Protein AF-T1GFS4-F1 (afdb_monomer)

Secondary structure (DSSP, 8-state):
-----SS--------PPTT--TTTSPP-------SS-S-TT--------HHHHHHHHHTT-------

Foldseek 3Di:
DDDDDPDDDDDDDDDDDPPDDPVPDDDDDDDDDDPDDPCPPDADEDDDDPVVVVVCVVVVHDYDDDD

Solvent-accessible surface area (backbone atoms only — not comparable to full-atom values): 5131 Å² total; per-residue (Å²): 138,82,78,82,68,100,64,86,85,83,86,85,89,86,84,86,76,84,93,70,48,86,89,79,47,79,80,90,81,81,88,82,86,68,98,64,79,91,57,89,84,69,84,65,84,56,89,68,57,73,65,53,50,53,53,30,57,76,69,72,47,79,64,71,82,92,128

Radius of gyration: 19.33 Å; Cα contacts (8 Å, |Δi|>4): 15; chains: 1; bounding box: 46×26×51 Å

Organism: Megaselia scalaris (NCBI:txid36166)

InterPro domains:
  IPR023674 Ribosomal protein uL1-like [SSF56808] (3-64)
  IPR028364 Ribosomal protein uL1/ribosomal biogenesis protein [PF00687] (3-60)

pLDDT: mean 81.21, std 11.51, range [38.81, 92.12]

Sequence (67 aa):
TDKKRNFLETDELQIGLKKYDPQKDKRFSGTVKLNHIPRPKMKVCILGDKQHCDEAKQNNIEWMLNL

Structure (mmCIF, N/CA/C/O backbone):
data_AF-T1GFS4-F1
#
_entry.id   AF-T1GFS4-F1
#
loop_
_atom_site.group_PDB
_atom_site.id
_atom_site.type_symbol
_atom_site.label_atom_id
_atom_site.label_alt_id
_atom_site.label_comp_id
_atom_site.label_asym_id
_atom_site.label_entity_id
_atom_site.label_seq_id
_atom_site.pdbx_PDB_ins_code
_atom_site.Cartn_x
_atom_site.Cartn_y
_atom_site.Cartn_z
_atom_site.occupancy
_atom_site.B_iso_or_equiv
_atom_site.auth_seq_id
_atom_site.auth_comp_id
_atom_site.auth_asym_id
_atom_site.auth_atom_id
_atom_site.pdbx_PDB_model_num
ATOM 1 N N . THR A 1 1 ? 4.577 -5.500 33.539 1.00 48.34 1 THR A N 1
ATOM 2 C CA . THR A 1 1 ? 4.347 -4.145 34.086 1.00 48.34 1 THR A CA 1
ATOM 3 C C . THR A 1 1 ? 3.908 -3.278 32.932 1.00 48.34 1 THR A C 1
ATOM 5 O O . THR A 1 1 ? 4.654 -2.417 32.499 1.00 48.34 1 THR A O 1
ATOM 8 N N . ASP A 1 2 ? 2.729 -3.542 32.370 1.00 62.47 2 ASP A N 1
ATOM 9 C CA . ASP A 1 2 ? 2.330 -2.921 31.106 1.00 62.47 2 ASP A CA 1
ATOM 10 C C . ASP A 1 2 ? 1.297 -1.847 31.373 1.00 62.47 2 ASP A C 1
ATOM 12 O O . ASP A 1 2 ? 0.106 -2.089 31.570 1.00 62.47 2 ASP A O 1
ATOM 16 N N . LYS A 1 3 ? 1.807 -0.621 31.462 1.00 79.25 3 LYS A N 1
ATOM 17 C CA . LYS A 1 3 ? 0.991 0.575 31.591 1.00 79.25 3 LYS A CA 1
ATOM 18 C C . LYS A 1 3 ? 0.296 0.776 30.244 1.00 79.25 3 LYS A C 1
ATOM 20 O O . LYS A 1 3 ? 0.926 1.236 29.296 1.00 79.25 3 LYS A O 1
ATOM 25 N N . LYS A 1 4 ? -0.980 0.386 30.157 1.00 79.75 4 LYS A N 1
ATOM 26 C CA . LYS A 1 4 ? -1.798 0.538 28.947 1.00 79.75 4 LYS A CA 1
ATOM 27 C C . LYS A 1 4 ? -1.749 1.997 28.491 1.00 79.75 4 LYS A C 1
ATOM 29 O O . LYS A 1 4 ? -2.173 2.894 29.220 1.00 79.75 4 LYS A O 1
ATOM 34 N N . ARG A 1 5 ? -1.166 2.234 27.317 1.00 81.31 5 ARG A N 1
ATOM 35 C CA . ARG A 1 5 ? -1.051 3.568 26.727 1.00 81.31 5 ARG A CA 1
ATOM 36 C C . ARG A 1 5 ? -2.392 3.945 26.093 1.00 81.31 5 ARG A C 1
ATOM 38 O O . ARG A 1 5 ? -3.045 3.111 25.476 1.00 81.31 5 ARG A O 1
ATOM 45 N N . ASN A 1 6 ? -2.816 5.198 26.253 1.00 85.69 6 ASN A N 1
ATOM 46 C CA . ASN A 1 6 ? -4.120 5.686 25.775 1.00 85.69 6 ASN A CA 1
ATOM 47 C C . ASN A 1 6 ? -4.109 6.098 24.289 1.00 85.69 6 ASN A C 1
ATOM 49 O O . ASN A 1 6 ? -4.902 6.941 23.876 1.00 85.69 6 ASN A O 1
ATOM 53 N N . PHE A 1 7 ? -3.191 5.560 23.488 1.00 85.94 7 PHE A N 1
ATOM 54 C CA . PHE A 1 7 ? -3.037 5.915 22.081 1.00 85.94 7 PHE A CA 1
ATOM 55 C C . PHE A 1 7 ? -2.768 4.674 21.229 1.00 85.94 7 PHE A C 1
ATOM 57 O O . PHE A 1 7 ? -2.364 3.633 21.744 1.00 85.94 7 PHE A O 1
ATOM 64 N N . LEU A 1 8 ? -3.014 4.791 19.922 1.00 83.12 8 LEU A N 1
ATOM 65 C CA . LEU A 1 8 ? -2.676 3.751 18.955 1.00 83.12 8 LEU A CA 1
ATOM 66 C C . LEU A 1 8 ? -1.157 3.725 18.758 1.00 83.12 8 LEU A C 1
ATOM 68 O O . LEU A 1 8 ? -0.578 4.720 18.323 1.00 83.12 8 LEU A O 1
ATOM 72 N N . GLU A 1 9 ? -0.524 2.602 19.077 1.00 82.06 9 GLU A N 1
ATOM 73 C CA . GLU A 1 9 ? 0.919 2.443 18.914 1.00 82.06 9 GLU A CA 1
ATOM 74 C C . GLU A 1 9 ? 1.303 2.444 17.429 1.00 82.06 9 GLU A C 1
ATOM 76 O O . GLU A 1 9 ? 0.571 1.951 16.570 1.00 82.06 9 GLU A O 1
ATOM 81 N N . THR A 1 10 ? 2.436 3.076 17.125 1.00 84.44 10 THR A N 1
ATOM 82 C CA . THR A 1 10 ? 3.028 3.081 15.786 1.00 84.44 10 THR A CA 1
ATOM 83 C C . THR A 1 10 ? 4.336 2.318 15.863 1.00 84.44 10 THR A C 1
ATOM 85 O O . THR A 1 10 ? 5.263 2.769 16.531 1.00 84.44 10 THR A O 1
ATOM 88 N N . ASP A 1 11 ? 4.392 1.184 15.174 1.00 83.56 11 ASP A N 1
ATOM 89 C CA . ASP A 1 11 ? 5.608 0.395 15.019 1.00 83.56 11 ASP A CA 1
ATOM 90 C C . ASP A 1 11 ? 6.273 0.737 13.682 1.00 83.56 11 ASP A C 1
ATOM 92 O O . ASP A 1 11 ? 5.625 0.744 12.631 1.00 83.56 11 ASP A O 1
ATOM 96 N N . GLU A 1 12 ? 7.577 1.008 13.711 1.00 88.69 12 GLU A N 1
ATOM 97 C CA . GLU A 1 12 ? 8.378 1.285 12.518 1.00 88.69 12 GLU A CA 1
ATOM 98 C C . GLU A 1 12 ? 9.369 0.147 12.257 1.00 88.69 12 GLU A C 1
ATOM 100 O O . GLU A 1 12 ? 10.117 -0.265 13.143 1.00 88.69 12 GLU A O 1
ATOM 105 N N . LEU A 1 13 ? 9.402 -0.346 11.015 1.00 87.38 13 LEU A N 1
ATO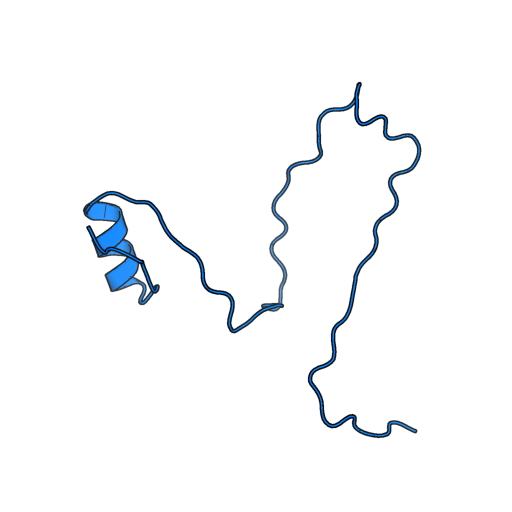M 106 C CA . LEU A 1 13 ? 10.370 -1.343 10.5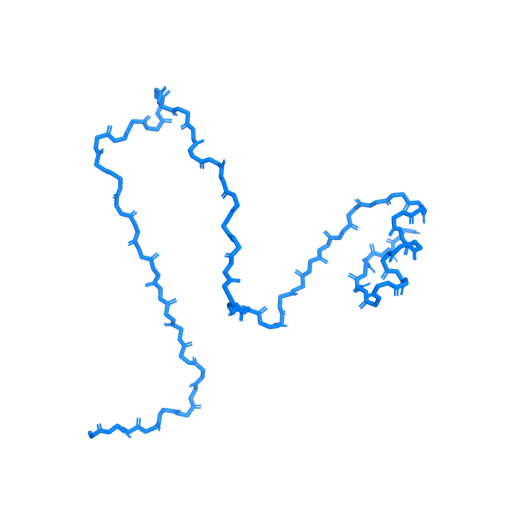64 1.00 87.38 13 LEU A CA 1
ATOM 107 C C . LEU A 1 13 ? 11.446 -0.668 9.712 1.00 87.38 13 LEU A C 1
ATOM 109 O O . LEU A 1 13 ? 11.154 -0.134 8.643 1.00 87.38 13 LEU A O 1
ATOM 113 N N . GLN A 1 14 ? 12.697 -0.745 10.158 1.00 91.31 14 GLN A N 1
ATOM 114 C CA . GLN A 1 14 ? 13.853 -0.268 9.401 1.00 91.31 14 GLN A CA 1
ATOM 115 C C . GLN A 1 14 ? 14.627 -1.447 8.807 1.00 91.31 14 GLN A C 1
ATOM 117 O O . GLN A 1 14 ? 14.919 -2.423 9.497 1.00 91.31 14 GLN A O 1
ATOM 122 N N . ILE A 1 15 ? 14.976 -1.348 7.522 1.00 88.94 15 ILE A N 1
ATOM 123 C CA . ILE A 1 15 ? 15.740 -2.369 6.796 1.00 88.94 15 ILE A CA 1
ATOM 124 C C . ILE A 1 15 ? 17.004 -1.721 6.232 1.00 88.94 15 ILE A C 1
ATOM 126 O O . ILE A 1 15 ? 16.930 -0.790 5.432 1.00 88.94 15 ILE A O 1
ATOM 130 N N . GLY A 1 16 ? 18.169 -2.228 6.636 1.00 90.38 16 GLY A N 1
ATOM 131 C CA . GLY A 1 16 ? 19.461 -1.824 6.085 1.00 90.38 16 GLY A CA 1
ATOM 132 C C . GLY A 1 16 ? 19.894 -2.743 4.945 1.00 90.38 16 GLY A C 1
ATOM 133 O O . GLY A 1 16 ? 19.966 -3.959 5.122 1.00 90.38 16 GLY A O 1
ATOM 134 N N . LEU A 1 17 ? 20.226 -2.17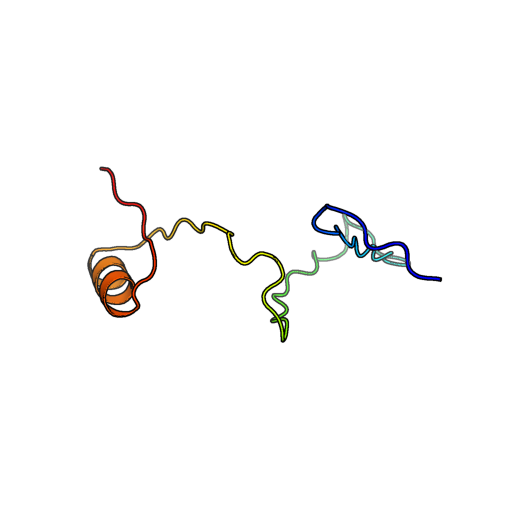4 3.786 1.00 91.50 17 LEU A N 1
ATOM 135 C CA . LEU A 1 17 ? 20.774 -2.926 2.656 1.00 91.50 17 LEU A CA 1
ATOM 136 C C . LEU A 1 17 ? 22.303 -2.850 2.675 1.00 91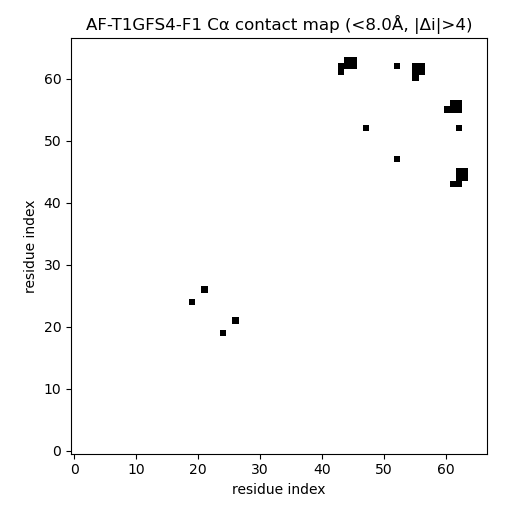.50 17 LEU A C 1
ATOM 138 O O . LEU A 1 17 ? 22.888 -1.774 2.556 1.00 91.50 17 LEU A O 1
ATOM 142 N N . LYS A 1 18 ? 22.973 -3.994 2.824 1.00 92.00 18 LYS A N 1
ATOM 143 C CA . LYS A 1 18 ? 24.439 -4.058 2.820 1.00 92.00 18 LYS A CA 1
ATOM 144 C C . LYS A 1 18 ? 24.944 -4.209 1.385 1.00 92.00 18 LYS A C 1
ATOM 146 O O . LYS A 1 18 ? 24.483 -5.097 0.678 1.00 92.00 18 LYS A O 1
ATOM 151 N N . LYS A 1 19 ? 25.933 -3.395 0.993 1.00 91.56 19 LYS A N 1
ATOM 152 C CA . LYS A 1 19 ? 26.562 -3.405 -0.349 1.00 91.56 19 LYS A CA 1
ATOM 153 C C . LYS A 1 19 ? 25.604 -3.103 -1.520 1.00 91.56 19 LYS A C 1
ATOM 155 O O . LYS A 1 19 ? 25.897 -3.510 -2.634 1.00 91.56 19 LYS A O 1
ATOM 160 N N . TYR A 1 20 ? 24.493 -2.413 -1.275 1.00 92.12 20 TYR A N 1
ATOM 161 C CA . TYR A 1 20 ? 23.593 -1.960 -2.339 1.00 92.12 20 TYR A CA 1
ATOM 162 C C . TYR A 1 20 ? 24.066 -0.612 -2.897 1.00 92.12 20 TYR A C 1
ATOM 164 O O . TYR A 1 20 ? 24.268 0.327 -2.124 1.00 92.12 20 TYR A O 1
ATOM 172 N N . ASP A 1 21 ? 24.237 -0.519 -4.214 1.00 90.69 21 ASP A N 1
ATOM 173 C CA . ASP A 1 21 ? 24.596 0.703 -4.935 1.00 90.69 21 ASP A CA 1
ATOM 174 C C . ASP A 1 21 ? 23.364 1.235 -5.698 1.00 90.69 21 ASP A C 1
ATOM 176 O O . ASP A 1 21 ? 23.002 0.689 -6.741 1.00 90.69 21 ASP A O 1
ATOM 180 N N . PRO A 1 22 ? 22.717 2.325 -5.240 1.00 89.19 22 PRO A N 1
ATOM 181 C CA . PRO A 1 22 ? 21.500 2.854 -5.862 1.00 89.19 22 PRO A CA 1
ATOM 182 C C . PRO A 1 22 ? 21.655 3.324 -7.315 1.00 89.19 22 PRO A C 1
ATOM 184 O O . PRO A 1 22 ? 20.639 3.557 -7.973 1.00 89.19 22 PRO A O 1
ATOM 187 N N . GLN A 1 23 ? 22.888 3.535 -7.795 1.00 88.88 23 GLN A N 1
ATOM 188 C CA . GLN A 1 23 ? 23.162 3.962 -9.169 1.00 88.88 23 GLN A CA 1
ATOM 189 C C . GLN A 1 23 ? 23.353 2.779 -10.120 1.00 88.88 23 GLN A C 1
ATOM 191 O O . GLN A 1 23 ? 23.057 2.905 -11.307 1.00 88.88 23 GLN A O 1
ATOM 196 N N . LYS A 1 24 ? 23.859 1.649 -9.612 1.00 90.94 24 LYS A N 1
ATOM 197 C CA . LYS A 1 24 ? 24.182 0.465 -10.422 1.00 90.94 24 LYS A CA 1
ATOM 198 C C . LYS A 1 24 ? 23.135 -0.634 -10.305 1.00 90.94 24 LYS A C 1
ATOM 200 O O . LYS A 1 24 ? 22.840 -1.301 -11.294 1.00 90.94 24 LYS A O 1
ATOM 205 N N . ASP A 1 25 ? 22.573 -0.818 -9.117 1.00 90.88 25 ASP A N 1
ATOM 206 C CA . ASP A 1 25 ? 21.636 -1.893 -8.841 1.00 90.88 25 ASP A CA 1
ATOM 207 C C . ASP A 1 25 ? 20.204 -1.478 -9.183 1.00 90.88 25 ASP A C 1
ATOM 209 O O . ASP A 1 25 ? 19.741 -0.369 -8.896 1.00 90.88 25 ASP A O 1
ATOM 213 N N . LYS A 1 26 ? 19.454 -2.407 -9.783 1.00 88.69 26 LYS A N 1
ATOM 214 C CA . LYS A 1 26 ? 18.027 -2.202 -10.027 1.00 88.69 26 LYS A CA 1
ATOM 215 C C . LYS A 1 26 ? 17.300 -2.099 -8.687 1.00 88.69 26 LYS A C 1
ATOM 217 O O . LYS A 1 26 ? 17.474 -2.941 -7.808 1.00 88.69 26 LYS A O 1
ATOM 222 N N . ARG A 1 27 ? 16.417 -1.104 -8.570 1.00 88.81 27 ARG A N 1
ATOM 223 C CA . ARG A 1 27 ? 15.569 -0.930 -7.385 1.00 88.81 27 ARG A CA 1
ATOM 224 C C . ARG A 1 27 ? 14.766 -2.195 -7.106 1.00 88.81 27 ARG A C 1
ATOM 226 O O . ARG A 1 27 ? 14.022 -2.660 -7.973 1.00 88.81 27 ARG A O 1
ATOM 233 N N . PHE A 1 28 ? 14.855 -2.694 -5.874 1.00 83.88 28 PHE A N 1
ATOM 234 C CA . PHE A 1 28 ? 13.939 -3.713 -5.378 1.00 83.88 28 PHE A CA 1
ATOM 235 C C . PHE A 1 28 ? 12.516 -3.159 -5.438 1.00 83.88 28 PHE A C 1
ATOM 237 O O . PHE A 1 28 ? 12.181 -2.195 -4.756 1.00 83.88 28 PHE A O 1
ATOM 244 N N . SER A 1 29 ? 11.693 -3.745 -6.299 1.00 84.00 29 SER A N 1
ATOM 245 C CA . SER A 1 29 ? 10.279 -3.406 -6.435 1.00 84.00 29 SER A CA 1
ATOM 246 C C . SER A 1 29 ? 9.503 -4.702 -6.287 1.00 84.00 29 SER A C 1
ATOM 248 O O . SER A 1 29 ? 9.539 -5.553 -7.171 1.00 84.00 29 SER A O 1
ATOM 250 N N . GLY A 1 30 ? 8.870 -4.881 -5.134 1.00 84.19 30 GLY A N 1
ATOM 251 C CA . GLY A 1 30 ? 8.082 -6.063 -4.817 1.00 84.19 30 GLY A CA 1
ATOM 252 C C . GLY A 1 30 ? 6.963 -5.699 -3.855 1.00 84.1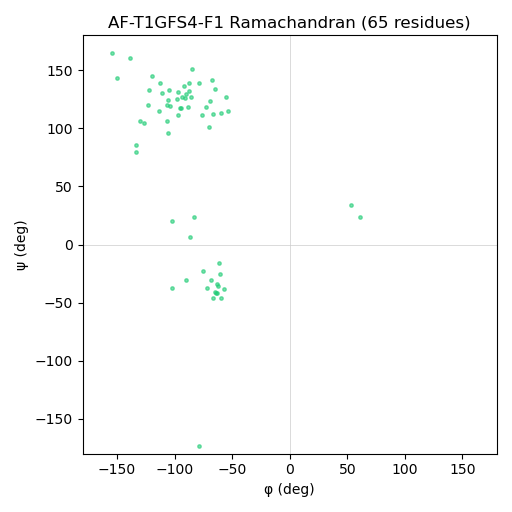9 30 GLY A C 1
ATOM 253 O O . GLY A 1 30 ? 7.139 -4.857 -2.975 1.00 84.19 30 GLY A O 1
ATOM 254 N N . THR A 1 31 ? 5.805 -6.323 -4.039 1.00 87.06 31 THR A N 1
ATOM 255 C CA . THR A 1 31 ? 4.655 -6.155 -3.150 1.00 87.06 31 THR A CA 1
ATOM 256 C C . THR A 1 31 ? 4.628 -7.314 -2.164 1.00 87.06 31 THR A C 1
ATOM 258 O O . THR A 1 31 ? 4.617 -8.473 -2.570 1.00 87.06 31 THR A O 1
ATOM 261 N N . VAL A 1 32 ? 4.601 -7.011 -0.866 1.00 86.62 32 VAL A N 1
ATOM 262 C CA . VAL A 1 32 ? 4.447 -8.014 0.196 1.00 86.62 32 VAL A CA 1
ATOM 263 C C . VAL A 1 32 ? 3.030 -7.918 0.746 1.00 86.62 32 VAL A C 1
ATOM 265 O O . VAL A 1 32 ? 2.600 -6.850 1.182 1.00 86.62 32 VAL A O 1
ATOM 268 N N . LYS A 1 33 ? 2.295 -9.033 0.733 1.00 87.31 33 LYS A N 1
ATOM 269 C CA . LYS A 1 33 ? 0.979 -9.123 1.369 1.00 87.31 33 LYS A CA 1
ATOM 270 C C . LYS A 1 33 ? 1.163 -9.531 2.827 1.00 87.31 33 LYS A C 1
ATOM 272 O O . LYS A 1 33 ? 1.696 -10.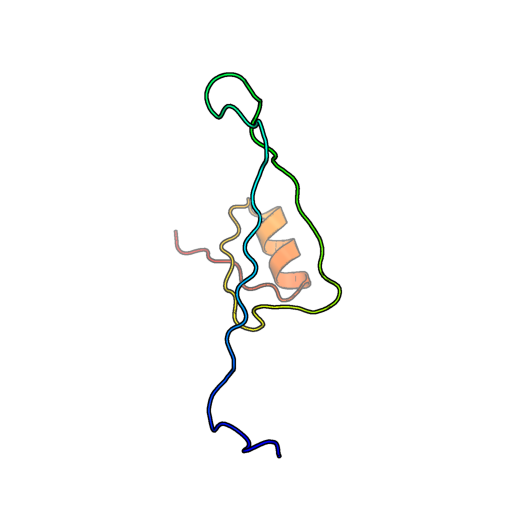600 3.106 1.00 87.31 33 LYS A O 1
ATOM 277 N N . LEU A 1 34 ? 0.737 -8.674 3.747 1.00 87.75 34 LEU A N 1
ATOM 278 C CA . LEU A 1 34 ? 0.762 -8.968 5.178 1.00 87.75 34 LEU A CA 1
ATOM 279 C C . LEU A 1 34 ? -0.489 -9.755 5.587 1.00 87.75 34 LEU A C 1
ATOM 281 O O . LEU A 1 34 ? -1.555 -9.581 4.997 1.00 87.75 34 LEU A O 1
ATOM 285 N N . ASN A 1 35 ? -0.364 -10.586 6.626 1.00 90.00 35 ASN A N 1
ATOM 286 C CA . ASN A 1 35 ? -1.488 -11.360 7.172 1.00 90.00 35 ASN A CA 1
ATOM 287 C C . ASN A 1 35 ? -2.542 -10.470 7.852 1.00 90.00 35 ASN A C 1
ATOM 289 O O . ASN A 1 35 ? -3.723 -10.803 7.847 1.00 90.00 35 ASN A O 1
ATOM 293 N N . HIS A 1 36 ? -2.119 -9.337 8.420 1.00 87.38 36 HIS A N 1
ATOM 294 C CA . HIS A 1 36 ? -2.991 -8.365 9.078 1.00 87.38 36 HIS A CA 1
ATOM 295 C C . HIS A 1 36 ? -2.899 -7.009 8.377 1.00 87.38 36 HIS A C 1
ATOM 297 O O . HIS A 1 36 ? -1.830 -6.627 7.902 1.00 87.38 36 HIS A O 1
ATOM 303 N N . ILE A 1 37 ? -4.018 -6.280 8.326 1.00 84.44 37 ILE A N 1
ATOM 304 C CA . ILE A 1 37 ? -4.110 -4.966 7.678 1.00 84.44 37 ILE A CA 1
ATOM 305 C C . ILE A 1 37 ? -3.446 -3.916 8.587 1.00 84.44 37 ILE A C 1
ATOM 307 O O . ILE A 1 37 ? -4.009 -3.593 9.634 1.00 84.44 37 ILE A O 1
ATOM 311 N N . PRO A 1 38 ? -2.292 -3.336 8.205 1.00 83.50 38 PRO A N 1
ATOM 312 C CA . PRO A 1 38 ? -1.552 -2.416 9.074 1.00 83.50 38 PRO A CA 1
ATOM 313 C C . PRO A 1 38 ? -2.203 -1.030 9.168 1.00 83.50 38 PRO A C 1
ATOM 315 O O . PRO A 1 38 ? -1.977 -0.290 10.120 1.00 83.50 38 PRO A O 1
ATOM 318 N N . ARG A 1 39 ? -3.010 -0.647 8.170 1.00 83.69 39 ARG A N 1
ATOM 319 C CA . ARG A 1 39 ? -3.713 0.641 8.123 1.00 83.69 39 ARG A CA 1
ATOM 320 C C . ARG A 1 39 ? -5.179 0.429 7.739 1.00 83.69 39 ARG A C 1
ATOM 322 O O . ARG A 1 39 ? -5.519 0.563 6.567 1.00 83.69 39 ARG A O 1
ATOM 329 N N . PRO A 1 40 ? -6.064 0.133 8.709 1.00 82.19 40 PRO A N 1
ATOM 330 C CA . PRO A 1 40 ? -7.479 -0.147 8.439 1.00 82.19 40 PRO A CA 1
ATOM 331 C C . PRO A 1 40 ? -8.236 1.009 7.772 1.00 82.19 40 PRO A C 1
ATOM 333 O O . PRO A 1 40 ? -9.230 0.787 7.097 1.00 82.19 40 PRO A O 1
ATOM 336 N N . LYS A 1 41 ? -7.769 2.251 7.963 1.00 81.06 41 LYS A N 1
ATOM 337 C CA . LYS A 1 41 ? -8.378 3.474 7.413 1.00 81.06 41 LYS A CA 1
ATOM 338 C C . LYS A 1 41 ? -7.629 4.026 6.191 1.00 81.06 41 LYS A C 1
ATOM 340 O O . LYS A 1 41 ? -7.710 5.220 5.911 1.00 81.06 41 LYS A O 1
ATOM 345 N N . MET A 1 42 ? -6.831 3.202 5.510 1.00 81.75 42 MET A N 1
ATOM 346 C CA . MET A 1 42 ? -6.106 3.631 4.313 1.00 81.75 42 MET A CA 1
ATOM 347 C C . MET A 1 42 ? -7.087 3.868 3.163 1.00 81.75 42 MET A C 1
ATOM 349 O O . MET A 1 42 ? -7.822 2.961 2.786 1.00 81.75 42 MET A O 1
ATOM 353 N N . LYS A 1 43 ? -7.082 5.079 2.599 1.00 78.44 43 LYS A N 1
ATOM 354 C CA . LYS A 1 43 ? -7.833 5.404 1.382 1.00 78.44 43 LYS A CA 1
ATOM 355 C C . LYS A 1 43 ? -6.953 5.178 0.159 1.00 78.44 43 LYS A C 1
ATOM 357 O O . LYS A 1 43 ? -5.788 5.570 0.167 1.00 78.44 43 LYS A O 1
ATOM 362 N N . VAL A 1 44 ? -7.511 4.567 -0.880 1.00 77.38 44 VAL A N 1
ATOM 363 C CA . VAL A 1 44 ? -6.822 4.300 -2.148 1.00 77.38 44 VAL A CA 1
ATOM 364 C C . VAL A 1 44 ? -7.615 4.961 -3.269 1.00 77.38 44 VAL A C 1
ATOM 366 O O . VAL A 1 44 ? -8.833 4.841 -3.310 1.00 77.38 44 VAL A O 1
ATOM 369 N N . CYS A 1 45 ? -6.931 5.678 -4.162 1.00 79.94 45 CYS A N 1
ATOM 370 C CA . CYS A 1 45 ? -7.539 6.184 -5.389 1.00 79.94 45 CYS A CA 1
ATOM 371 C C . CYS A 1 45 ? -7.343 5.146 -6.497 1.00 79.94 45 CYS A C 1
ATOM 373 O O . CYS A 1 45 ? -6.214 4.721 -6.746 1.00 79.94 45 CYS A O 1
ATOM 375 N N . ILE A 1 46 ? -8.435 4.736 -7.139 1.00 74.12 46 ILE A N 1
ATOM 376 C CA . ILE A 1 46 ? -8.419 3.805 -8.267 1.00 74.12 46 ILE A CA 1
ATOM 377 C C . ILE A 1 46 ? -8.704 4.616 -9.526 1.00 74.12 46 ILE A C 1
ATOM 379 O O . ILE A 1 46 ? -9.757 5.237 -9.635 1.00 74.12 46 ILE A O 1
ATOM 383 N N . LEU A 1 47 ? -7.761 4.605 -10.467 1.00 81.44 47 LEU A N 1
ATOM 384 C CA . LEU A 1 47 ? -7.961 5.147 -11.807 1.00 81.44 47 LEU A CA 1
ATOM 385 C C . LEU A 1 47 ? -8.392 3.995 -12.711 1.00 81.44 47 LEU A C 1
ATOM 387 O O . LEU A 1 47 ? -7.641 3.036 -12.882 1.00 81.44 47 LEU A O 1
ATOM 391 N N . GLY A 1 48 ? -9.595 4.076 -13.265 1.00 80.56 48 GLY A N 1
ATOM 392 C CA . GLY A 1 48 ? -10.148 3.031 -14.116 1.00 80.56 48 GLY A CA 1
ATOM 393 C C . GLY A 1 48 ? -11.180 3.583 -15.086 1.00 80.56 48 GLY A C 1
ATOM 394 O O . GLY A 1 48 ? -11.665 4.704 -14.934 1.00 80.56 48 GLY A O 1
ATOM 395 N N . ASP A 1 49 ? -11.497 2.788 -16.101 1.00 84.88 49 ASP A N 1
ATOM 396 C CA . ASP A 1 49 ? -12.606 3.064 -17.010 1.00 84.88 49 ASP A CA 1
ATOM 397 C C . ASP A 1 49 ? -13.962 2.680 -16.379 1.00 84.88 49 ASP A C 1
ATOM 399 O O . ASP A 1 49 ? -14.064 2.304 -15.206 1.00 84.88 49 ASP A O 1
ATOM 403 N N . LYS A 1 50 ? -15.031 2.761 -17.177 1.00 82.06 50 LYS A N 1
ATOM 404 C CA . LYS A 1 50 ? -16.392 2.448 -16.733 1.00 82.06 50 LYS A CA 1
ATOM 405 C C . LYS A 1 50 ? -16.536 1.025 -16.173 1.00 82.06 50 LYS A C 1
ATOM 407 O O . LYS A 1 50 ? -17.245 0.853 -15.186 1.00 82.06 50 LYS A O 1
ATOM 412 N N . GLN A 1 51 ? -15.863 0.031 -16.758 1.00 86.50 51 GLN A N 1
ATOM 413 C CA . GLN A 1 51 ? -15.960 -1.358 -16.303 1.00 86.50 51 GLN A CA 1
ATOM 414 C C . GLN A 1 51 ? -15.360 -1.512 -14.902 1.00 86.50 51 GLN A C 1
ATOM 416 O O . GLN A 1 51 ? -15.996 -2.074 -14.012 1.00 86.50 51 GLN A O 1
ATOM 421 N N . HIS A 1 52 ? -14.180 -0.934 -14.675 1.00 83.50 52 HIS A N 1
ATOM 422 C CA . HIS A 1 52 ? -13.516 -0.972 -13.371 1.00 83.50 52 HIS A CA 1
ATOM 423 C C . HIS A 1 52 ? -14.329 -0.254 -12.284 1.00 83.50 52 HIS A C 1
ATOM 425 O O . HIS A 1 52 ? -14.341 -0.685 -11.131 1.00 83.50 52 HIS A O 1
ATOM 431 N N . CYS A 1 53 ? -15.045 0.819 -12.641 1.00 81.69 53 CYS A N 1
ATOM 432 C CA . CYS A 1 53 ? -15.950 1.506 -11.718 1.00 81.69 53 CYS A CA 1
ATOM 433 C C . CYS A 1 53 ? -17.121 0.606 -11.294 1.00 81.69 53 CYS A C 1
ATOM 435 O O . CYS A 1 53 ? -17.512 0.606 -10.126 1.00 81.69 53 CYS A O 1
ATOM 437 N N . ASP A 1 54 ? -17.685 -0.167 -12.222 1.00 84.00 54 ASP A N 1
ATOM 438 C CA . ASP A 1 54 ? -18.797 -1.071 -11.929 1.00 84.00 54 ASP A CA 1
ATOM 439 C C . ASP A 1 54 ? -18.340 -2.284 -11.101 1.00 84.00 54 ASP A C 1
ATOM 441 O O . ASP A 1 54 ? -19.023 -2.663 -10.146 1.00 84.00 54 ASP A O 1
ATOM 445 N N . GLU A 1 55 ? -17.144 -2.819 -11.359 1.00 85.38 55 GLU A N 1
ATOM 446 C CA . GLU A 1 55 ? -16.512 -3.837 -10.508 1.00 85.38 55 GLU A CA 1
ATOM 447 C C . GLU A 1 55 ? -16.214 -3.301 -9.096 1.00 85.38 55 GLU A C 1
ATOM 449 O O . GLU A 1 55 ? -16.469 -3.985 -8.101 1.00 85.38 55 GLU A O 1
ATOM 454 N N . ALA A 1 56 ? -15.731 -2.061 -8.967 1.00 84.06 56 ALA A N 1
ATOM 455 C CA . ALA A 1 56 ? -15.477 -1.437 -7.668 1.00 84.06 56 ALA A CA 1
ATOM 456 C C . ALA A 1 56 ? -16.769 -1.252 -6.854 1.00 84.06 56 ALA A C 1
ATOM 458 O O . ALA A 1 56 ? -16.786 -1.558 -5.659 1.00 84.06 56 ALA A O 1
ATOM 459 N N . 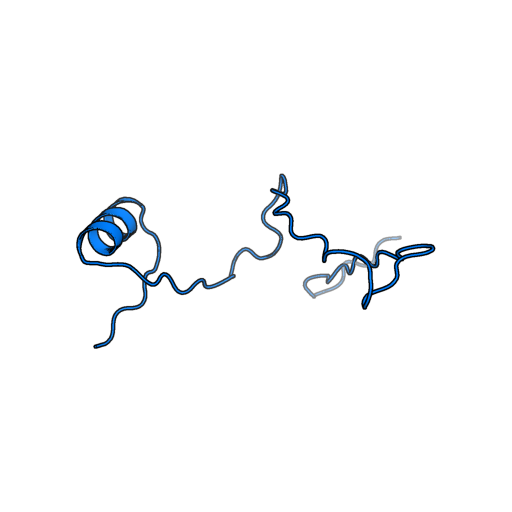LYS A 1 57 ? -17.871 -0.834 -7.500 1.00 81.12 57 LYS A N 1
ATOM 460 C CA . LYS A 1 57 ? -19.202 -0.775 -6.865 1.00 81.12 57 LYS A CA 1
ATOM 461 C C . LYS A 1 57 ? -19.653 -2.146 -6.367 1.00 81.12 57 LYS A C 1
ATOM 463 O O . LYS A 1 57 ? -20.114 -2.244 -5.235 1.00 81.12 57 LYS A O 1
ATOM 468 N N . GLN A 1 58 ? -19.511 -3.194 -7.181 1.00 85.50 58 GLN A N 1
ATOM 469 C CA . GLN A 1 58 ? -19.903 -4.557 -6.794 1.00 85.50 58 GLN A CA 1
ATOM 470 C C . GLN A 1 58 ? -19.108 -5.0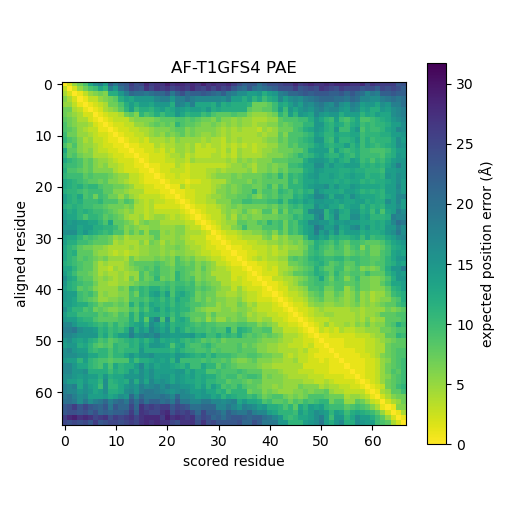68 -5.587 1.00 85.50 58 GLN A C 1
ATOM 472 O O . GLN A 1 58 ? -19.659 -5.746 -4.723 1.00 85.50 58 GLN A O 1
ATOM 477 N N . ASN A 1 59 ? -17.829 -4.702 -5.497 1.00 83.44 59 ASN A N 1
ATOM 478 C CA . ASN A 1 59 ? -16.947 -5.096 -4.401 1.00 83.44 59 ASN A CA 1
ATOM 479 C C . ASN A 1 59 ? -17.008 -4.156 -3.179 1.00 83.44 59 ASN A C 1
ATOM 481 O O . ASN A 1 59 ? -16.234 -4.341 -2.241 1.00 83.44 59 ASN A O 1
ATOM 485 N N . ASN A 1 60 ? -17.915 -3.168 -3.157 1.00 77.75 60 ASN A N 1
ATOM 486 C CA . ASN A 1 60 ? -18.022 -2.144 -2.105 1.00 77.75 60 ASN A CA 1
ATOM 487 C C . ASN A 1 60 ? -16.703 -1.393 -1.834 1.00 77.75 60 ASN A C 1
ATOM 489 O O . ASN A 1 60 ? -16.406 -1.014 -0.700 1.00 77.75 60 ASN A O 1
ATOM 493 N N . ILE A 1 61 ? -15.895 -1.187 -2.872 1.00 77.81 61 ILE A N 1
ATOM 494 C CA . ILE A 1 61 ? -14.638 -0.446 -2.782 1.00 77.81 61 ILE A CA 1
ATOM 495 C C . ILE A 1 61 ? -14.938 1.029 -3.069 1.00 77.81 61 ILE A C 1
ATOM 497 O O . ILE A 1 61 ? -15.583 1.341 -4.064 1.00 77.81 61 ILE A O 1
ATOM 501 N N . GLU A 1 62 ? -14.481 1.945 -2.211 1.00 69.56 62 GLU A N 1
ATOM 502 C CA . GLU A 1 62 ? -14.583 3.395 -2.444 1.00 69.56 62 GLU A CA 1
ATOM 503 C C . GLU A 1 62 ? -13.693 3.764 -3.651 1.00 69.56 62 GLU A C 1
ATOM 505 O O . GLU A 1 62 ? -12.471 3.644 -3.585 1.00 69.56 62 GLU A O 1
ATOM 510 N N . TRP A 1 63 ? -14.298 4.177 -4.769 1.00 67.62 63 TRP A N 1
ATOM 511 C CA . TRP A 1 63 ? -13.610 4.685 -5.963 1.00 67.62 63 TRP A CA 1
ATOM 512 C C . TRP A 1 63 ? -13.938 6.174 -6.119 1.00 67.62 63 TRP A C 1
ATOM 514 O O . TRP A 1 63 ? -15.060 6.605 -5.857 1.00 67.62 63 TRP A O 1
ATOM 524 N N . MET A 1 64 ? -12.944 6.983 -6.487 1.00 54.47 64 MET A N 1
ATOM 525 C CA . MET A 1 64 ? -13.108 8.431 -6.610 1.00 54.47 64 MET A CA 1
ATOM 526 C C . MET A 1 64 ? -13.363 8.776 -8.079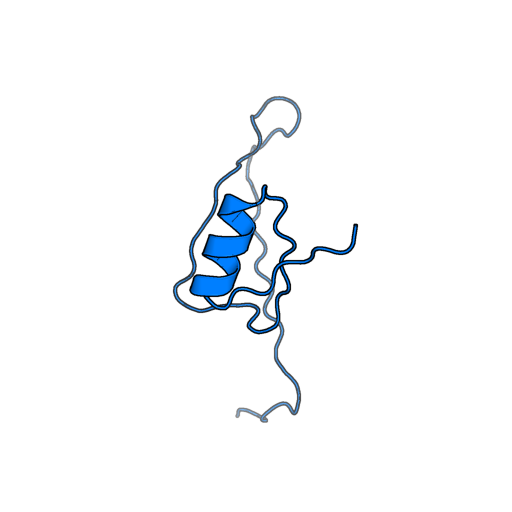 1.00 54.47 64 MET A C 1
ATOM 528 O O . MET A 1 64 ? -12.464 8.641 -8.904 1.00 54.47 64 MET A O 1
ATOM 532 N N . LEU A 1 65 ? -14.573 9.233 -8.403 1.00 45.56 65 LEU A N 1
ATOM 533 C CA . LEU A 1 65 ? -14.879 9.848 -9.693 1.00 45.56 65 LEU A CA 1
ATOM 534 C C . LEU A 1 65 ? -15.593 11.171 -9.425 1.00 45.56 65 LEU A C 1
ATOM 536 O O . LEU A 1 65 ? -16.734 11.189 -8.983 1.00 45.56 65 LEU A O 1
ATOM 540 N N . ASN A 1 66 ? -14.872 12.268 -9.637 1.00 38.81 66 ASN A N 1
ATOM 541 C CA . ASN A 1 66 ? -15.442 13.594 -9.852 1.00 38.81 66 ASN A CA 1
ATOM 542 C C . ASN A 1 66 ? -14.702 14.192 -11.053 1.00 38.81 66 ASN A C 1
ATOM 544 O O . ASN A 1 66 ? -13.747 14.954 -10.896 1.00 38.81 66 ASN A O 1
ATOM 548 N N . LEU A 1 67 ? -15.121 13.769 -12.243 1.00 42.94 67 LEU A N 1
ATOM 549 C CA . LEU A 1 67 ? -15.042 14.550 -13.473 1.00 42.94 67 LEU A CA 1
ATOM 550 C C . LEU A 1 67 ? -16.448 14.592 -14.065 1.00 42.94 67 LEU A C 1
ATOM 552 O O . LEU A 1 67 ? -17.067 13.505 -14.135 1.00 42.94 67 LEU A O 1
#

Mean predicted aligned error: 9.45 Å